Protein AF-A0A4P5WHR0-F1 (afdb_monomer_lite)

Structure (mmCIF, N/CA/C/O backbone):
data_AF-A0A4P5WHR0-F1
#
_entry.id   AF-A0A4P5WHR0-F1
#
loop_
_atom_site.group_PDB
_atom_site.id
_atom_site.type_symbol
_atom_site.label_atom_id
_atom_site.label_alt_id
_atom_site.label_comp_id
_atom_site.label_asym_id
_atom_site.label_entity_id
_atom_site.label_seq_id
_atom_site.pdbx_PDB_ins_code
_atom_site.Cartn_x
_atom_site.Cartn_y
_atom_site.Cartn_z
_atom_site.occupancy
_atom_site.B_iso_or_equiv
_atom_site.auth_seq_id
_atom_site.auth_comp_id
_atom_site.auth_asym_id
_atom_site.auth_atom_id
_atom_site.pdbx_PDB_model_num
ATOM 1 N N . MET A 1 1 ? 1.580 -11.898 -20.134 1.00 82.94 1 MET A N 1
ATOM 2 C CA . MET A 1 1 ? 1.049 -10.529 -19.916 1.00 82.94 1 MET A CA 1
ATOM 3 C C . MET A 1 1 ? 1.315 -10.156 -18.472 1.00 82.94 1 MET A C 1
ATOM 5 O O . MET A 1 1 ? 0.812 -10.839 -17.586 1.00 82.94 1 MET A O 1
ATOM 9 N N . ILE A 1 2 ? 2.124 -9.127 -18.238 1.00 88.62 2 ILE A N 1
ATOM 10 C CA . ILE A 1 2 ? 2.453 -8.623 -16.899 1.00 88.62 2 ILE A CA 1
ATOM 11 C C . ILE A 1 2 ? 1.901 -7.209 -16.735 1.00 88.62 2 ILE A C 1
ATOM 13 O O . ILE A 1 2 ? 1.934 -6.429 -17.679 1.00 88.62 2 ILE A O 1
ATOM 17 N N . ARG A 1 3 ? 1.414 -6.855 -15.543 1.00 92.31 3 ARG A N 1
ATOM 18 C CA . ARG A 1 3 ? 1.073 -5.466 -15.218 1.00 92.31 3 ARG A CA 1
ATOM 19 C C . ARG A 1 3 ? 2.263 -4.814 -14.534 1.00 92.31 3 ARG A C 1
ATOM 21 O O . ARG A 1 3 ? 2.664 -5.261 -13.462 1.00 92.31 3 ARG A O 1
ATOM 28 N N . ALA A 1 4 ? 2.820 -3.780 -15.149 1.00 93.56 4 ALA A N 1
ATOM 29 C CA . ALA A 1 4 ? 4.084 -3.197 -14.721 1.00 93.56 4 ALA A CA 1
ATOM 30 C C . ALA A 1 4 ? 3.944 -1.736 -14.283 1.00 93.56 4 ALA A C 1
ATOM 32 O O . ALA A 1 4 ? 3.055 -0.990 -14.705 1.00 93.56 4 ALA A O 1
ATOM 33 N N . PHE A 1 5 ? 4.868 -1.320 -13.428 1.00 94.81 5 PHE A N 1
ATOM 34 C CA . PHE A 1 5 ? 5.060 0.060 -13.012 1.00 94.81 5 PHE A CA 1
ATOM 35 C C . PHE A 1 5 ? 6.522 0.270 -12.609 1.00 94.81 5 PHE A C 1
ATOM 37 O O . PHE A 1 5 ? 7.233 -0.681 -12.292 1.00 94.81 5 PHE A O 1
ATOM 44 N N . LEU A 1 6 ? 6.963 1.523 -12.628 1.00 94.19 6 LEU A N 1
ATOM 45 C CA . LEU A 1 6 ? 8.246 1.955 -12.088 1.00 94.19 6 LEU A CA 1
ATOM 46 C C . LEU A 1 6 ? 8.021 2.515 -10.689 1.00 94.19 6 LEU A C 1
ATOM 48 O O . LEU A 1 6 ? 7.178 3.401 -10.507 1.00 94.19 6 LEU A O 1
ATOM 52 N N . ALA A 1 7 ? 8.792 2.025 -9.724 1.00 95.25 7 ALA A N 1
ATOM 53 C CA . ALA A 1 7 ? 8.728 2.459 -8.340 1.00 95.25 7 ALA A CA 1
ATOM 54 C C . ALA A 1 7 ? 10.108 2.797 -7.788 1.00 95.25 7 ALA A C 1
ATOM 56 O O . ALA A 1 7 ? 11.116 2.237 -8.213 1.00 95.25 7 ALA A O 1
ATOM 57 N N . GLY A 1 8 ? 10.131 3.728 -6.840 1.00 92.12 8 GLY A N 1
ATOM 58 C CA . GLY A 1 8 ? 11.302 3.956 -6.003 1.00 92.12 8 GLY A CA 1
ATOM 59 C C . GLY A 1 8 ? 11.329 2.974 -4.841 1.00 92.12 8 GLY A C 1
ATOM 60 O O . GLY A 1 8 ? 10.286 2.533 -4.367 1.00 92.12 8 GLY A O 1
ATOM 61 N N . GLU A 1 9 ? 12.516 2.660 -4.344 1.00 89.06 9 GLU A N 1
ATOM 62 C CA . GLU A 1 9 ? 12.647 1.924 -3.092 1.00 89.06 9 GLU A CA 1
ATOM 63 C C . GLU A 1 9 ? 12.754 2.898 -1.920 1.00 89.06 9 GLU A C 1
ATOM 65 O O . GLU A 1 9 ? 13.376 3.960 -2.010 1.00 89.06 9 GLU A O 1
ATOM 70 N N . TRP A 1 10 ? 12.124 2.540 -0.806 1.00 90.19 10 TRP A N 1
ATOM 71 C CA . TRP A 1 10 ? 12.257 3.265 0.451 1.00 90.19 10 TRP A CA 1
ATOM 72 C C . TRP A 1 10 ? 13.186 2.521 1.394 1.00 90.19 10 TRP A C 1
ATOM 74 O O . TRP A 1 10 ? 13.254 1.293 1.390 1.00 90.19 10 TRP A O 1
ATOM 84 N N . SER A 1 11 ? 13.890 3.277 2.236 1.00 92.81 11 SER A 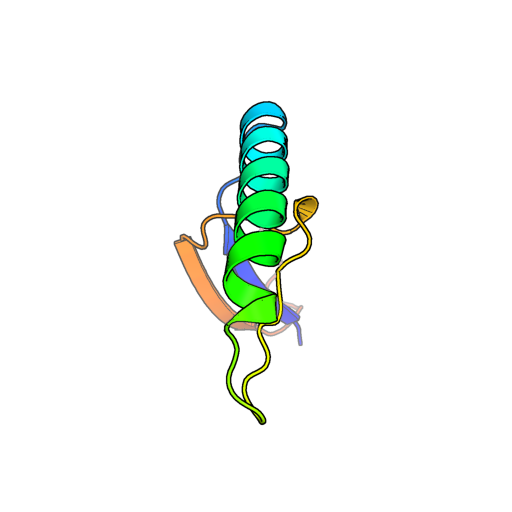N 1
ATOM 85 C CA . SER A 1 11 ? 14.726 2.674 3.266 1.00 92.81 11 SER A CA 1
ATOM 86 C C . SER A 1 11 ? 13.872 1.868 4.246 1.00 92.81 11 SER A C 1
ATOM 88 O O . SER A 1 11 ? 12.718 2.204 4.534 1.00 92.81 11 SER A O 1
ATOM 90 N N . HIS A 1 12 ? 14.463 0.815 4.808 1.00 92.06 12 HIS A N 1
ATOM 91 C CA . HIS A 1 12 ? 13.781 -0.033 5.782 1.00 92.06 12 HIS A CA 1
ATOM 92 C C . HIS A 1 12 ? 13.283 0.758 7.007 1.00 92.06 12 HIS A C 1
ATOM 94 O O . HIS A 1 12 ? 12.175 0.525 7.489 1.00 92.06 12 HIS A O 1
ATOM 100 N N . ASP A 1 13 ? 14.063 1.739 7.473 1.00 95.25 13 ASP A N 1
ATOM 101 C CA . ASP A 1 13 ? 13.683 2.612 8.591 1.00 95.25 13 ASP A CA 1
ATOM 102 C C . ASP A 1 13 ? 12.436 3.456 8.274 1.00 95.25 13 ASP A C 1
ATOM 104 O O . ASP A 1 13 ? 11.523 3.566 9.098 1.00 95.25 13 ASP A O 1
ATOM 108 N N . LEU A 1 14 ? 12.347 4.000 7.055 1.00 93.69 14 LEU A N 1
ATOM 109 C CA . LEU A 1 14 ? 11.172 4.753 6.624 1.00 93.69 14 LEU A CA 1
ATOM 110 C C . LEU A 1 14 ? 9.936 3.849 6.540 1.00 93.69 14 LEU A C 1
ATOM 112 O O . LEU A 1 14 ? 8.877 4.212 7.053 1.00 93.69 14 LEU A O 1
ATOM 116 N N . LEU A 1 15 ? 10.076 2.648 5.971 1.00 94.69 15 LEU A N 1
ATOM 117 C CA . LEU A 1 15 ? 8.991 1.663 5.918 1.00 94.69 15 LEU A CA 1
ATOM 118 C C . LEU A 1 15 ? 8.508 1.268 7.321 1.00 94.69 15 LEU A C 1
ATOM 120 O O . LEU A 1 15 ? 7.302 1.185 7.556 1.00 94.69 15 LEU A O 1
ATOM 124 N N . ALA A 1 16 ? 9.420 1.096 8.282 1.00 95.06 16 ALA A N 1
ATOM 125 C CA . ALA A 1 16 ? 9.070 0.790 9.667 1.00 95.06 16 ALA A CA 1
ATOM 126 C C . ALA A 1 16 ? 8.291 1.935 10.340 1.00 95.06 16 ALA A C 1
ATOM 128 O O . ALA A 1 16 ? 7.301 1.691 11.039 1.00 95.06 16 ALA A O 1
ATOM 129 N N . LYS A 1 17 ? 8.689 3.191 10.108 1.00 96.06 17 LYS A N 1
ATOM 130 C CA . LYS A 1 17 ? 7.966 4.376 10.606 1.00 96.06 17 LYS A CA 1
ATOM 131 C C . LYS A 1 17 ? 6.564 4.473 10.009 1.00 96.06 17 LYS A C 1
ATOM 133 O O . LYS A 1 17 ? 5.599 4.698 10.738 1.00 96.06 17 LYS A O 1
ATOM 138 N N . LEU A 1 18 ? 6.432 4.225 8.710 1.00 94.81 18 LEU A N 1
ATOM 139 C CA . LEU A 1 18 ? 5.141 4.219 8.027 1.00 94.81 18 LEU A CA 1
ATOM 140 C C . LEU A 1 18 ? 4.237 3.073 8.480 1.00 94.81 18 LEU A C 1
ATOM 142 O O . LEU A 1 18 ? 3.033 3.271 8.611 1.00 94.81 18 LEU A O 1
ATOM 146 N N . ALA A 1 19 ? 4.795 1.900 8.787 1.00 95.56 19 ALA A N 1
ATOM 147 C CA . ALA A 1 19 ? 4.035 0.790 9.353 1.00 95.56 19 ALA A CA 1
ATOM 148 C C . ALA A 1 19 ? 3.379 1.177 10.689 1.00 95.56 19 ALA A C 1
ATOM 150 O O . ALA A 1 19 ? 2.201 0.883 10.911 1.00 95.56 19 ALA A O 1
ATOM 151 N N . ARG A 1 20 ? 4.125 1.877 11.557 1.00 96.94 20 ARG A N 1
ATOM 152 C CA . ARG A 1 20 ? 3.621 2.386 12.844 1.00 96.94 20 ARG A CA 1
ATOM 153 C C . ARG A 1 20 ? 2.539 3.441 12.640 1.00 96.94 20 ARG A C 1
ATOM 155 O O . ARG A 1 20 ? 1.473 3.327 13.238 1.00 96.94 20 ARG A O 1
ATOM 162 N N . LEU A 1 21 ? 2.777 4.403 11.746 1.00 95.69 21 LEU A N 1
ATOM 163 C CA . LEU A 1 21 ? 1.782 5.418 11.393 1.00 95.69 21 LEU A CA 1
ATOM 164 C C . LEU A 1 21 ? 0.498 4.7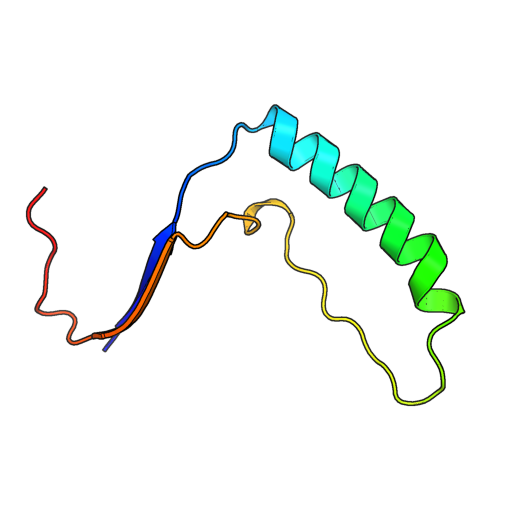74 10.851 1.00 95.69 21 LEU A C 1
ATOM 166 O O . LEU A 1 21 ? -0.595 5.099 11.3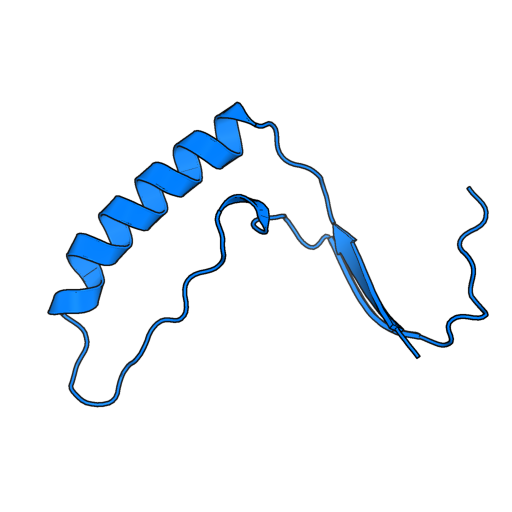01 1.00 95.69 21 LEU A O 1
ATOM 170 N N . GLN A 1 22 ? 0.614 3.807 9.938 1.00 95.81 22 GLN A N 1
ATOM 171 C CA . GLN A 1 22 ? -0.534 3.081 9.400 1.00 95.81 22 GLN A CA 1
ATOM 172 C C . GLN A 1 22 ? -1.313 2.355 10.507 1.00 95.81 22 GLN A C 1
ATOM 174 O O . GLN A 1 22 ? -2.540 2.343 10.485 1.00 95.81 22 GLN A O 1
ATOM 179 N N . GLN A 1 23 ? -0.631 1.752 11.485 1.00 96.06 23 GLN A N 1
ATOM 180 C CA . GLN A 1 23 ? -1.286 1.105 12.625 1.00 96.06 23 GLN A CA 1
ATOM 181 C C . GLN A 1 23 ? -2.043 2.108 13.508 1.00 96.06 23 GLN A C 1
ATOM 183 O O . GLN A 1 23 ? -3.14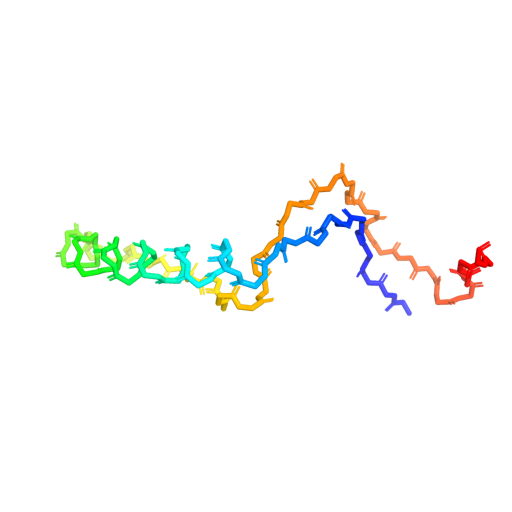3 1.805 13.972 1.00 96.06 23 GLN 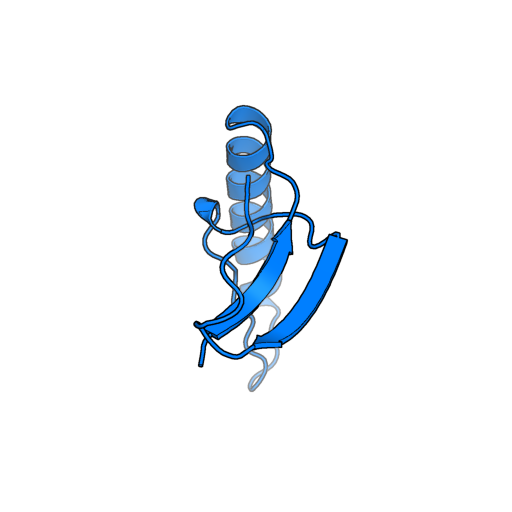A O 1
ATOM 188 N N . GLU A 1 24 ? -1.478 3.291 13.736 1.00 97.00 24 GLU A N 1
ATOM 189 C CA . GLU A 1 24 ? -2.147 4.365 14.472 1.00 97.00 24 GLU A CA 1
ATOM 190 C C . GLU A 1 24 ? -3.394 4.860 13.730 1.00 97.00 24 GLU A C 1
ATOM 192 O O . GLU A 1 24 ? -4.469 4.960 14.324 1.00 97.00 24 GLU A O 1
ATOM 197 N N . LEU A 1 25 ? -3.279 5.085 12.418 1.00 95.06 25 LEU A N 1
ATOM 198 C CA . LEU A 1 25 ? -4.393 5.508 11.571 1.00 95.06 25 LEU A CA 1
ATOM 199 C C . LEU A 1 25 ? -5.503 4.457 11.518 1.00 95.06 25 LEU A C 1
ATOM 201 O O . LEU A 1 25 ? -6.665 4.813 11.674 1.00 95.06 25 LEU A O 1
ATOM 205 N N . LYS A 1 26 ? -5.161 3.169 11.386 1.00 94.81 26 LYS A N 1
ATOM 206 C CA . LYS A 1 26 ? -6.121 2.056 11.487 1.00 94.81 26 LYS A CA 1
ATOM 207 C C . LYS A 1 26 ? -6.956 2.156 12.757 1.00 94.81 26 LYS A C 1
ATOM 209 O O . LYS A 1 26 ? -8.178 2.176 12.691 1.00 94.81 26 LYS A O 1
ATOM 214 N N . ARG A 1 27 ? -6.293 2.295 13.909 1.00 94.94 27 ARG A N 1
ATOM 215 C CA . ARG A 1 27 ? -6.961 2.357 15.218 1.00 94.94 27 ARG A CA 1
ATOM 216 C C . ARG A 1 27 ? -7.884 3.562 15.376 1.00 94.94 27 ARG A C 1
ATOM 218 O O . ARG A 1 27 ? -8.854 3.457 16.113 1.00 94.94 27 ARG A O 1
ATOM 225 N N . ARG A 1 28 ? -7.573 4.690 14.732 1.00 94.44 28 ARG A N 1
ATOM 226 C CA . ARG A 1 28 ? -8.388 5.913 14.810 1.00 94.44 28 ARG A CA 1
ATOM 227 C C . ARG A 1 28 ? -9.527 5.927 13.800 1.00 94.44 28 ARG A C 1
ATOM 229 O O . ARG A 1 28 ? -10.637 6.291 14.150 1.00 94.44 28 ARG A O 1
ATOM 236 N N . ILE A 1 29 ? -9.253 5.513 12.567 1.00 93.00 29 ILE A N 1
ATOM 237 C CA . ILE A 1 29 ? -10.184 5.665 11.448 1.00 93.00 29 ILE A CA 1
ATOM 238 C C . ILE A 1 29 ? -11.165 4.497 11.378 1.00 93.00 29 ILE A C 1
ATOM 240 O O . ILE A 1 29 ? -12.342 4.720 11.120 1.00 93.00 29 ILE A O 1
ATOM 244 N N . GLU A 1 30 ? -10.721 3.255 11.606 1.00 92.00 30 GLU A N 1
ATOM 245 C CA . GLU A 1 30 ? -11.606 2.088 11.466 1.00 92.00 30 GLU A CA 1
ATOM 246 C C . GLU A 1 30 ? -12.854 2.150 12.364 1.00 92.00 30 GLU A C 1
ATOM 248 O O . GLU A 1 30 ? -13.933 1.842 11.855 1.00 92.00 30 GLU A O 1
ATOM 253 N N . PRO A 1 31 ? -12.777 2.600 13.634 1.00 90.88 31 PRO A N 1
ATOM 254 C CA . PRO A 1 31 ? -13.967 2.772 14.471 1.00 90.88 31 PRO A CA 1
ATOM 255 C C . PRO A 1 31 ? -14.942 3.847 13.969 1.00 90.88 31 PRO A C 1
ATOM 257 O O . PRO A 1 31 ? -16.135 3.770 14.251 1.00 90.88 31 PRO A O 1
ATOM 260 N N . GLU A 1 32 ? -14.448 4.847 13.237 1.00 90.94 32 GLU A N 1
ATOM 261 C CA . GLU A 1 32 ? -15.242 5.969 12.721 1.00 90.94 32 GLU A CA 1
ATOM 262 C C . GLU A 1 32 ? -15.856 5.681 11.339 1.00 90.94 32 GLU A C 1
ATOM 264 O O . GLU A 1 32 ? -16.665 6.466 10.831 1.00 90.94 32 GLU A O 1
ATOM 269 N N . LEU A 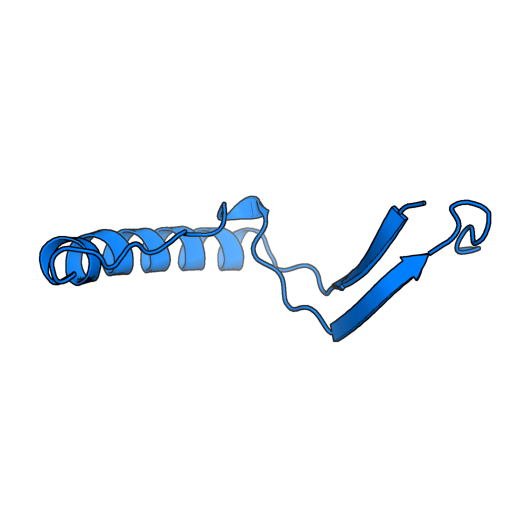1 33 ? -15.509 4.549 10.712 1.00 90.75 33 LEU A N 1
ATOM 270 C CA . LEU A 1 33 ? -16.064 4.168 9.417 1.00 90.75 33 LEU A CA 1
ATOM 271 C C . LEU A 1 33 ? -17.568 3.899 9.533 1.00 90.75 33 LEU A C 1
ATOM 273 O O . LEU A 1 33 ? -18.031 3.001 10.239 1.00 90.75 33 LEU A O 1
ATOM 277 N N . ARG A 1 34 ? -18.355 4.671 8.775 1.00 86.00 34 ARG A N 1
ATOM 278 C CA . ARG A 1 34 ? -19.800 4.449 8.635 1.00 86.00 34 ARG A CA 1
ATOM 279 C C . ARG A 1 34 ? -20.072 3.042 8.102 1.00 86.00 34 ARG A C 1
ATOM 281 O O . ARG A 1 34 ? -19.300 2.508 7.304 1.00 86.00 34 ARG A O 1
ATOM 288 N N . ARG A 1 35 ? -21.221 2.469 8.480 1.00 80.94 35 ARG A N 1
ATOM 289 C CA . ARG A 1 35 ? -21.680 1.174 7.951 1.00 80.94 35 ARG A CA 1
ATOM 290 C C . ARG A 1 35 ? -21.638 1.196 6.416 1.00 80.94 35 ARG A C 1
ATOM 292 O O . ARG A 1 35 ? -22.281 2.039 5.799 1.00 80.94 35 ARG A O 1
ATOM 299 N N . GLY A 1 36 ? -20.862 0.282 5.830 1.00 82.31 36 GLY A N 1
ATOM 300 C CA . GLY A 1 36 ? -20.665 0.155 4.380 1.00 82.31 36 GLY A CA 1
ATOM 301 C C . GLY A 1 36 ? -19.336 0.707 3.849 1.00 82.31 36 GLY A C 1
ATOM 302 O O . GLY A 1 36 ? -18.959 0.367 2.731 1.00 82.31 36 GLY A O 1
ATOM 303 N N . ALA A 1 37 ? -18.590 1.491 4.633 1.00 87.19 37 ALA A N 1
ATOM 304 C CA . ALA A 1 37 ? -17.251 1.935 4.257 1.00 87.19 37 ALA A CA 1
ATOM 305 C C . ALA A 1 37 ? -16.189 0.929 4.734 1.00 87.19 37 ALA A C 1
ATOM 307 O O . ALA A 1 37 ? -16.194 0.506 5.889 1.00 87.19 37 ALA A O 1
ATOM 308 N N . ARG A 1 38 ? -15.258 0.553 3.849 1.00 88.19 38 ARG A N 1
ATOM 309 C CA . ARG A 1 38 ? -14.127 -0.330 4.165 1.00 88.19 38 ARG A CA 1
ATOM 310 C C . ARG A 1 38 ? -12.842 0.261 3.605 1.00 88.19 38 ARG A C 1
ATOM 312 O O . ARG A 1 38 ? -12.782 0.590 2.424 1.00 88.19 38 ARG A O 1
ATOM 319 N N . ILE A 1 39 ? -11.814 0.349 4.442 1.00 91.19 39 ILE A N 1
ATOM 320 C CA . ILE A 1 39 ? -10.466 0.719 4.012 1.00 91.19 39 ILE A CA 1
ATOM 321 C C . ILE A 1 39 ? -9.655 -0.561 3.821 1.00 91.19 39 ILE A C 1
ATOM 323 O O . ILE A 1 39 ? -9.631 -1.435 4.689 1.00 91.19 39 ILE A O 1
ATOM 327 N N . PHE A 1 40 ? -8.987 -0.670 2.676 1.00 92.00 40 PHE A N 1
ATOM 328 C CA . PHE A 1 40 ? -7.986 -1.699 2.430 1.00 92.00 40 PHE A CA 1
ATOM 329 C C . PHE A 1 40 ? -6.611 -1.071 2.576 1.00 92.00 40 PHE A C 1
ATOM 331 O O . PHE A 1 40 ? -6.226 -0.186 1.817 1.00 92.00 40 PHE A O 1
ATOM 338 N N . TRP A 1 41 ? -5.884 -1.526 3.581 1.00 94.06 41 TRP A N 1
ATOM 339 C CA . TRP A 1 41 ? -4.561 -1.017 3.887 1.00 94.06 41 TRP A CA 1
ATOM 340 C C . TRP A 1 41 ? -3.506 -1.846 3.172 1.00 94.06 41 TRP A C 1
ATOM 342 O O . TRP A 1 41 ? -3.538 -3.077 3.239 1.00 94.06 41 TRP A O 1
ATOM 352 N N . ALA A 1 42 ? -2.550 -1.178 2.533 1.00 93.62 42 ALA A N 1
ATOM 353 C CA . ALA A 1 42 ? -1.418 -1.855 1.924 1.00 93.62 42 ALA A CA 1
ATOM 354 C C . ALA A 1 42 ? -0.589 -2.602 2.984 1.00 93.62 42 ALA A C 1
ATOM 356 O O . ALA A 1 42 ? -0.481 -2.184 4.146 1.00 93.62 42 ALA A O 1
ATOM 357 N N . GLN A 1 43 ? 0.027 -3.714 2.576 1.00 92.56 43 GLN A N 1
ATOM 358 C CA . GLN A 1 43 ? 1.065 -4.345 3.386 1.00 92.56 43 GLN A CA 1
ATOM 359 C C . GLN A 1 43 ? 2.229 -3.358 3.528 1.00 92.56 43 GLN A C 1
ATOM 361 O O . GLN A 1 43 ? 2.643 -2.803 2.513 1.00 92.56 43 GLN A O 1
ATOM 366 N N . PRO A 1 44 ? 2.787 -3.139 4.732 1.00 90.38 44 PRO A N 1
ATOM 367 C CA . PRO A 1 44 ? 3.857 -2.160 4.914 1.00 90.38 44 PRO A CA 1
ATOM 368 C C . PRO A 1 44 ? 5.055 -2.355 3.977 1.00 90.38 44 PRO A C 1
ATOM 370 O O . PRO A 1 44 ? 5.569 -1.387 3.434 1.00 90.38 44 PRO A O 1
ATOM 373 N N . ALA A 1 45 ? 5.449 -3.607 3.725 1.00 89.31 45 ALA A N 1
ATOM 374 C CA . ALA A 1 45 ? 6.543 -3.942 2.810 1.00 89.31 45 ALA A CA 1
ATOM 375 C C . ALA A 1 45 ? 6.227 -3.660 1.328 1.00 89.31 45 ALA A C 1
ATOM 377 O O . ALA A 1 45 ? 7.135 -3.610 0.510 1.00 89.31 45 ALA A O 1
ATOM 378 N N . ALA A 1 46 ? 4.951 -3.486 0.978 1.00 91.62 46 ALA A N 1
ATOM 379 C CA . ALA A 1 46 ? 4.513 -3.156 -0.372 1.00 91.62 46 ALA A CA 1
ATOM 380 C C . ALA A 1 46 ? 4.348 -1.644 -0.587 1.00 91.62 46 ALA A C 1
ATOM 382 O O . ALA A 1 46 ? 3.969 -1.235 -1.682 1.00 91.62 46 ALA A O 1
ATOM 383 N N . ILE A 1 47 ? 4.589 -0.808 0.429 1.00 93.00 47 ILE A N 1
ATOM 384 C CA . ILE A 1 47 ? 4.472 0.642 0.280 1.00 93.00 47 ILE A CA 1
ATOM 385 C C . ILE A 1 47 ? 5.678 1.158 -0.506 1.00 93.00 47 ILE A C 1
ATOM 387 O O . ILE A 1 47 ? 6.822 0.961 -0.110 1.00 93.00 47 ILE A O 1
ATOM 391 N N . HIS A 1 48 ? 5.409 1.838 -1.614 1.00 93.44 48 HIS A N 1
ATOM 392 C CA . HIS A 1 48 ? 6.424 2.429 -2.474 1.00 93.44 48 HIS A CA 1
ATOM 393 C C . HIS A 1 48 ? 5.842 3.656 -3.199 1.00 93.44 48 HIS A C 1
ATOM 395 O O . HIS A 1 48 ? 4.630 3.726 -3.428 1.00 93.44 48 HIS A O 1
ATOM 401 N N . PRO A 1 49 ? 6.675 4.625 -3.604 1.00 92.50 49 PRO A N 1
ATOM 402 C CA . PRO A 1 49 ? 6.282 5.672 -4.523 1.00 92.50 49 PRO A CA 1
ATOM 403 C C . PRO A 1 49 ? 6.238 5.089 -5.938 1.00 92.50 49 PRO A C 1
ATOM 405 O O . PRO A 1 49 ? 7.244 4.612 -6.462 1.00 92.50 49 PRO A O 1
ATOM 408 N N . THR A 1 50 ? 5.072 5.131 -6.575 1.00 95.38 50 THR A N 1
ATOM 409 C CA . THR A 1 50 ? 4.966 4.836 -8.008 1.00 95.38 50 THR A CA 1
ATOM 410 C C . THR A 1 50 ? 5.373 6.077 -8.798 1.00 95.38 50 THR A C 1
ATOM 412 O O . THR A 1 50 ? 4.740 7.122 -8.670 1.00 95.38 50 THR A O 1
ATOM 415 N N . PHE A 1 51 ? 6.404 5.967 -9.636 1.00 95.31 51 PHE A N 1
ATOM 416 C CA . PHE A 1 51 ? 6.817 7.039 -10.546 1.00 95.31 51 PHE A CA 1
ATOM 417 C C . PHE A 1 51 ? 6.056 6.996 -11.870 1.00 95.31 51 PHE A C 1
ATOM 419 O O . PHE A 1 51 ? 5.708 8.037 -12.420 1.00 95.31 51 PHE A O 1
ATOM 426 N N . LYS A 1 52 ? 5.798 5.792 -12.396 1.00 95.00 52 LYS A N 1
ATOM 427 C CA . LYS A 1 52 ? 5.073 5.611 -13.658 1.00 95.00 52 LYS A CA 1
ATOM 428 C C . LYS A 1 52 ? 4.328 4.286 -13.683 1.00 95.00 52 LYS A C 1
ATOM 430 O O . LYS A 1 52 ? 4.933 3.239 -13.487 1.00 95.00 52 LYS A O 1
ATOM 435 N N . PHE A 1 53 ? 3.039 4.324 -13.999 1.00 94.88 53 PHE A N 1
ATOM 436 C CA . PHE A 1 53 ? 2.258 3.127 -14.300 1.00 94.88 53 PHE A CA 1
ATOM 437 C C . PHE A 1 53 ? 2.396 2.784 -15.788 1.00 94.88 53 PHE A C 1
ATOM 439 O O . PHE A 1 53 ? 2.220 3.658 -16.636 1.00 94.88 53 PHE A O 1
ATOM 446 N N . LEU A 1 54 ? 2.754 1.538 -16.104 1.00 93.38 54 LEU A N 1
ATOM 447 C CA . LEU A 1 54 ? 2.985 1.079 -17.481 1.00 93.38 54 LEU A CA 1
ATOM 448 C C . LEU A 1 54 ? 1.819 0.244 -18.028 1.00 93.38 54 LEU A C 1
ATOM 450 O O . LEU A 1 54 ? 1.771 -0.012 -19.226 1.00 93.38 54 LEU A O 1
ATOM 454 N N . GLY A 1 55 ? 0.861 -0.133 -17.178 1.00 93.00 55 GLY A N 1
ATOM 455 C CA . GLY A 1 55 ? -0.282 -0.943 -17.585 1.00 93.00 55 GLY A CA 1
ATOM 456 C C . GLY A 1 55 ? 0.110 -2.381 -17.904 1.00 93.00 55 GLY A C 1
ATOM 457 O O . GLY A 1 55 ? 1.085 -2.906 -17.362 1.00 93.00 55 GLY A O 1
ATOM 458 N N . ASP A 1 56 ? -0.693 -3.022 -18.747 1.00 93.50 56 ASP A N 1
ATOM 459 C CA . ASP A 1 56 ? -0.462 -4.394 -19.180 1.00 93.50 56 ASP A CA 1
ATOM 460 C C . ASP A 1 56 ? 0.568 -4.404 -20.318 1.00 93.50 56 ASP A C 1
ATOM 462 O O . ASP A 1 56 ? 0.416 -3.721 -21.330 1.00 93.50 56 ASP A O 1
ATOM 466 N N . MET A 1 57 ? 1.636 -5.168 -20.127 1.00 90.12 57 MET A N 1
ATOM 467 C CA . MET A 1 57 ? 2.750 -5.316 -21.050 1.00 90.12 57 MET A CA 1
ATOM 468 C C . MET A 1 57 ? 2.904 -6.779 -21.456 1.00 90.12 57 MET A C 1
ATOM 470 O O . MET A 1 57 ? 2.656 -7.704 -20.669 1.00 90.12 57 MET A O 1
ATOM 474 N N . ASP A 1 58 ? 3.355 -6.993 -22.689 1.00 85.44 58 ASP A N 1
ATOM 475 C CA . ASP A 1 58 ? 3.796 -8.314 -23.107 1.00 85.44 58 ASP A CA 1
ATOM 476 C C . ASP A 1 58 ? 5.097 -8.675 -22.376 1.00 85.44 58 ASP A C 1
ATOM 478 O O . ASP A 1 58 ? 6.008 -7.857 -22.236 1.00 85.44 58 ASP A O 1
ATOM 482 N N . GLU A 1 59 ? 5.181 -9.912 -21.900 1.00 70.12 59 GLU A N 1
ATOM 483 C CA . GLU A 1 59 ? 6.308 -10.416 -21.108 1.00 70.12 59 GLU A CA 1
ATOM 484 C C . GLU A 1 59 ? 7.605 -10.470 -21.937 1.00 70.12 59 GLU A C 1
ATOM 486 O O . GLU A 1 59 ? 8.709 -10.429 -21.396 1.00 70.12 59 GLU A O 1
ATOM 491 N N . ALA A 1 60 ? 7.469 -10.460 -23.269 1.00 67.81 60 ALA A N 1
ATOM 492 C CA . ALA A 1 60 ? 8.570 -10.348 -24.220 1.00 67.81 60 ALA A CA 1
ATOM 493 C C . ALA A 1 60 ? 9.324 -9.003 -24.152 1.00 67.81 60 ALA A C 1
ATOM 495 O O . ALA A 1 60 ? 10.462 -8.921 -24.622 1.00 67.81 60 ALA A O 1
ATOM 496 N N . VAL A 1 61 ? 8.753 -7.956 -23.538 1.00 58.97 61 VAL A N 1
ATOM 497 C CA . VAL A 1 61 ? 9.451 -6.684 -23.285 1.00 58.97 61 VAL A CA 1
ATOM 498 C C . VAL A 1 61 ? 10.323 -6.834 -22.036 1.00 58.97 61 VAL A C 1
ATOM 500 O O . VAL A 1 61 ? 10.067 -6.275 -20.972 1.00 58.97 61 VAL A O 1
ATOM 503 N N . ARG A 1 62 ? 11.376 -7.645 -22.155 1.00 54.88 62 ARG A N 1
ATOM 504 C CA . ARG A 1 62 ? 12.400 -7.797 -21.121 1.00 54.88 62 ARG A CA 1
ATOM 505 C C . ARG A 1 62 ? 13.219 -6.507 -21.076 1.00 54.88 62 ARG A C 1
ATOM 507 O O . ARG A 1 62 ? 13.915 -6.190 -22.041 1.00 54.88 62 ARG A O 1
ATOM 514 N N . LEU A 1 63 ? 13.134 -5.768 -19.970 1.00 58.19 63 LEU A N 1
ATOM 515 C CA . LEU A 1 63 ? 14.038 -4.654 -19.676 1.00 58.19 63 LEU A CA 1
ATOM 516 C C . LEU A 1 63 ? 15.476 -5.195 -19.742 1.00 58.19 63 LEU A C 1
ATOM 518 O O . LEU A 1 63 ? 15.871 -6.021 -18.917 1.00 58.19 63 LEU A O 1
ATOM 522 N N . ARG A 1 64 ? 16.233 -4.808 -20.777 1.00 50.53 64 ARG A N 1
ATOM 523 C CA . ARG A 1 64 ? 17.692 -4.949 -20.752 1.00 50.53 64 ARG A CA 1
ATOM 524 C C . ARG A 1 64 ? 18.207 -3.942 -19.723 1.00 50.53 64 ARG A C 1
ATOM 526 O O . ARG A 1 64 ? 17.674 -2.835 -19.667 1.00 50.53 64 ARG A O 1
ATOM 533 N N . GLY A 1 65 ? 19.128 -4.428 -18.890 1.00 43.72 65 GLY A N 1
ATOM 534 C CA . GLY A 1 65 ? 19.591 -3.807 -17.646 1.00 43.72 65 GLY A CA 1
ATOM 535 C C . GLY A 1 65 ? 20.105 -2.386 -17.776 1.00 43.72 65 GLY A C 1
ATOM 536 O O . GLY A 1 65 ? 20.488 -1.991 -18.900 1.00 43.72 65 GLY A O 1
#

Radius of gyration: 16.43 Å; chains: 1; bounding box: 41×18×39 Å

Secondary structure (DSSP, 8-state):
-EEEEEEPPPPHHHHHHHHHHHHHHHHHHGGGPPTT----PPPGGG---EEEEEEEE-TT-----

Foldseek 3Di:
DDWDFDWDDDDPVVLVVVVVVVVVCCVVVVVVDDPPDDDDDDDSNPDTDTPGGPGDDDPVPDPDD

Sequence (65 aa):
MIRAFLAGEWSHDLLAKLARLQQELKRRIEPELRRGARIFWAQPAAIHPTFKFLGDMDEAVRLRG

pLDDT: mean 88.61, std 11.58, range [43.72, 97.0]